Protein AF-A0AAE4D2P3-F1 (afdb_monomer_lite)

Radius of gyration: 17.34 Å; chains: 1; bounding box: 36×43×41 Å

Structure (mmCIF, N/CA/C/O backbone):
data_AF-A0AAE4D2P3-F1
#
_entry.id   AF-A0AAE4D2P3-F1
#
loop_
_atom_site.group_PDB
_atom_site.id
_atom_site.type_symbol
_atom_site.label_atom_id
_atom_site.label_alt_id
_atom_site.label_comp_id
_atom_site.label_asym_id
_atom_site.label_entity_id
_atom_site.label_seq_id
_atom_site.pdbx_PDB_ins_code
_atom_site.Cartn_x
_atom_site.Cartn_y
_atom_site.Cartn_z
_atom_site.occupancy
_atom_site.B_iso_or_equiv
_atom_site.auth_seq_id
_atom_site.auth_comp_id
_atom_site.auth_asym_id
_atom_site.auth_atom_id
_atom_site.pdbx_PDB_model_num
ATOM 1 N N . MET A 1 1 ? -2.593 11.061 17.939 1.00 46.41 1 MET A N 1
ATOM 2 C CA . MET A 1 1 ? -1.306 11.600 17.453 1.00 46.41 1 MET A CA 1
ATOM 3 C C . MET A 1 1 ? -0.918 10.827 16.202 1.00 46.41 1 MET A C 1
ATOM 5 O O . MET A 1 1 ? -1.112 9.613 16.217 1.00 46.41 1 MET A O 1
ATOM 9 N N . PRO A 1 2 ? -0.481 11.487 15.117 1.00 50.91 2 PRO A N 1
ATOM 10 C CA . PRO A 1 2 ? -0.001 10.785 13.929 1.00 50.91 2 PRO A CA 1
ATOM 11 C C . PRO A 1 2 ? 1.218 9.916 14.295 1.00 50.91 2 PRO A C 1
ATOM 13 O O . PRO A 1 2 ? 1.978 10.324 15.177 1.00 50.91 2 PRO A O 1
ATOM 16 N N . PRO A 1 3 ? 1.422 8.748 13.654 1.00 56.75 3 PRO A N 1
ATOM 17 C CA . PRO A 1 3 ? 2.464 7.793 14.055 1.00 56.75 3 PRO A CA 1
ATOM 18 C C . PRO A 1 3 ? 3.897 8.355 13.985 1.00 56.75 3 PRO A C 1
ATOM 20 O O . PRO A 1 3 ? 4.790 7.827 14.634 1.00 56.75 3 PRO A O 1
ATOM 23 N N . TRP A 1 4 ? 4.105 9.441 13.233 1.00 59.19 4 TRP A N 1
ATOM 24 C CA . TRP A 1 4 ? 5.421 9.993 12.874 1.00 59.19 4 TRP A CA 1
ATOM 25 C C . TRP A 1 4 ? 5.607 11.468 13.276 1.00 59.19 4 TRP A C 1
ATOM 27 O O . TRP A 1 4 ? 6.576 12.112 12.878 1.00 59.19 4 TRP A O 1
ATOM 37 N N . GLY A 1 5 ? 4.684 12.048 14.052 1.00 67.50 5 GLY A N 1
ATOM 38 C CA . GLY A 1 5 ? 4.800 13.446 14.491 1.00 67.50 5 GLY A CA 1
ATOM 39 C C . GLY A 1 5 ? 4.874 14.448 13.324 1.00 67.50 5 GLY A C 1
ATOM 40 O O . GLY A 1 5 ? 3.980 14.469 12.484 1.00 67.50 5 GLY A O 1
ATOM 41 N N . ARG A 1 6 ? 5.915 15.298 13.295 1.00 61.94 6 ARG A N 1
ATOM 42 C CA . ARG A 1 6 ? 6.158 16.333 12.258 1.00 61.94 6 ARG A CA 1
ATOM 43 C C . ARG A 1 6 ? 7.005 15.841 11.073 1.00 61.94 6 ARG A C 1
ATOM 45 O O . ARG A 1 6 ? 7.424 16.653 10.257 1.00 61.94 6 ARG A O 1
ATOM 52 N N . PHE A 1 7 ? 7.335 14.553 11.013 1.00 69.00 7 PHE A N 1
ATOM 53 C CA . PHE A 1 7 ? 8.278 14.044 10.023 1.00 69.00 7 PHE A CA 1
ATOM 54 C C . PHE A 1 7 ? 7.632 13.980 8.617 1.00 69.00 7 PHE A C 1
ATOM 56 O O . PHE A 1 7 ? 6.585 13.337 8.472 1.00 69.00 7 PHE A O 1
ATOM 63 N N . PRO A 1 8 ? 8.219 14.627 7.586 1.00 72.94 8 PRO A N 1
ATOM 64 C CA . PRO A 1 8 ? 7.630 14.770 6.249 1.00 72.94 8 PRO A CA 1
ATOM 65 C C . PRO A 1 8 ? 7.793 13.504 5.381 1.00 72.94 8 PRO A C 1
ATOM 67 O O . PRO A 1 8 ? 8.334 13.549 4.277 1.00 72.94 8 PRO A O 1
ATOM 70 N N . LEU A 1 9 ? 7.354 12.340 5.882 1.00 68.50 9 LEU A N 1
ATOM 71 C CA . LEU A 1 9 ? 7.455 11.052 5.170 1.00 68.50 9 LEU A CA 1
ATOM 72 C C . LEU A 1 9 ? 6.757 11.088 3.807 1.00 68.50 9 LEU A C 1
ATOM 74 O O . LEU A 1 9 ? 7.382 10.760 2.803 1.00 68.50 9 LEU A O 1
ATOM 78 N N . VAL A 1 10 ? 5.499 11.542 3.762 1.00 72.75 10 VAL A N 1
ATOM 79 C CA . VAL A 1 10 ? 4.742 11.693 2.509 1.00 72.75 10 VAL A CA 1
ATOM 80 C C . VAL A 1 10 ? 5.491 12.565 1.513 1.00 72.75 10 VAL A C 1
ATOM 82 O O . VAL A 1 10 ? 5.667 12.142 0.375 1.00 72.75 10 VAL A O 1
ATOM 85 N N . GLU A 1 11 ? 5.933 13.764 1.906 1.00 74.94 11 GLU A N 1
ATOM 86 C CA . GLU A 1 11 ? 6.580 14.689 0.968 1.00 74.94 11 GLU A CA 1
ATOM 87 C C . GLU A 1 11 ? 7.872 14.093 0.402 1.00 74.94 11 GLU A C 1
ATOM 89 O O . GLU A 1 11 ? 8.103 14.176 -0.805 1.00 74.94 11 GLU A O 1
ATOM 94 N N . LEU A 1 12 ? 8.669 13.413 1.233 1.00 78.81 12 LEU A N 1
ATOM 95 C CA . LEU A 1 12 ? 9.886 12.730 0.793 1.00 78.81 12 LEU A CA 1
ATOM 96 C C . LEU A 1 12 ? 9.586 11.539 -0.128 1.00 78.81 12 LEU A C 1
ATOM 98 O O . LEU A 1 12 ? 10.251 11.379 -1.154 1.00 78.81 12 LEU A O 1
ATOM 102 N N . CYS A 1 13 ? 8.583 10.720 0.195 1.00 75.19 13 CYS A N 1
ATOM 103 C CA . CYS A 1 13 ? 8.180 9.587 -0.639 1.00 75.19 13 CYS A CA 1
ATOM 104 C C . CYS A 1 13 ? 7.603 10.047 -1.986 1.00 75.19 13 CYS A C 1
ATOM 106 O O . CYS A 1 13 ? 7.945 9.466 -3.015 1.00 75.19 13 CYS A O 1
ATOM 108 N N . VAL A 1 14 ? 6.788 11.106 -2.003 1.00 72.94 14 VAL A N 1
ATOM 109 C CA . VAL A 1 14 ? 6.221 11.684 -3.233 1.00 72.94 14 VAL A CA 1
ATOM 110 C C . VAL A 1 14 ? 7.314 12.310 -4.092 1.00 72.94 14 VAL A C 1
ATOM 112 O O . VAL A 1 14 ? 7.376 12.023 -5.286 1.00 72.94 14 VAL A O 1
ATOM 115 N N . LEU A 1 15 ? 8.209 13.109 -3.502 1.00 78.75 15 LEU A N 1
ATOM 116 C CA . LEU A 1 15 ? 9.332 13.704 -4.228 1.00 78.75 15 LEU A CA 1
ATOM 117 C C . LEU A 1 15 ? 10.200 12.613 -4.867 1.00 78.75 15 LEU A C 1
ATOM 119 O O . LEU A 1 15 ? 10.494 12.668 -6.060 1.00 78.75 15 LEU A O 1
ATOM 123 N N . SER A 1 16 ? 10.541 11.583 -4.092 1.00 76.88 16 SER A N 1
ATOM 124 C CA . SER A 1 16 ? 11.334 10.449 -4.573 1.00 76.88 16 SER A CA 1
ATOM 125 C C . SER A 1 16 ? 10.615 9.680 -5.686 1.00 76.88 16 SER A C 1
ATOM 127 O O . SER A 1 16 ? 11.237 9.326 -6.685 1.00 76.88 16 SER A O 1
ATOM 129 N N . ALA A 1 17 ? 9.300 9.466 -5.566 1.00 73.12 17 ALA A N 1
ATOM 130 C CA . ALA A 1 17 ? 8.497 8.817 -6.600 1.00 73.12 17 ALA A CA 1
ATOM 131 C C . ALA A 1 17 ? 8.483 9.618 -7.910 1.00 73.12 17 ALA A C 1
ATOM 133 O O . ALA A 1 17 ? 8.655 9.037 -8.979 1.00 73.12 17 ALA A O 1
ATOM 134 N N . ILE A 1 18 ? 8.334 10.944 -7.841 1.00 74.25 18 ILE A N 1
ATOM 135 C CA . ILE A 1 18 ? 8.353 11.822 -9.020 1.00 7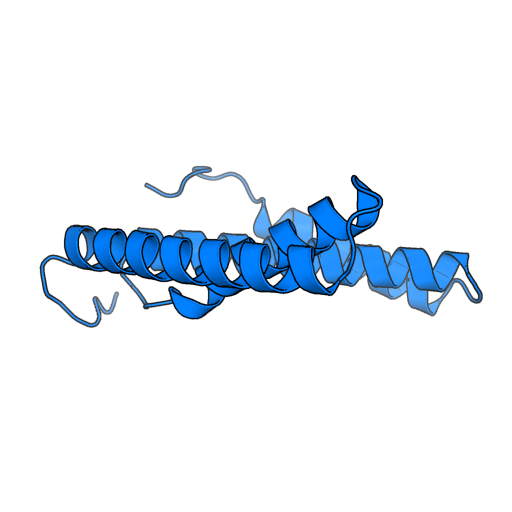4.25 18 ILE A CA 1
ATOM 136 C C . ILE A 1 18 ? 9.722 11.776 -9.706 1.00 74.25 18 ILE A C 1
ATOM 138 O O . ILE A 1 18 ? 9.788 11.633 -10.927 1.00 74.25 18 ILE A O 1
ATOM 142 N N . VAL A 1 19 ? 10.812 11.842 -8.934 1.00 83.69 19 VAL A N 1
ATOM 143 C CA . VAL A 1 19 ? 12.181 11.768 -9.470 1.00 83.69 19 VAL A CA 1
ATOM 144 C C . VAL A 1 19 ? 12.427 10.427 -10.162 1.00 83.69 19 VAL A C 1
ATOM 146 O O . VAL A 1 19 ? 12.921 10.405 -11.289 1.00 83.69 19 VAL A O 1
ATOM 149 N N . LEU A 1 20 ? 12.041 9.312 -9.534 1.00 75.62 20 LEU A N 1
ATOM 150 C CA . LEU A 1 20 ? 12.180 7.981 -10.132 1.00 75.62 20 LEU A CA 1
ATOM 151 C C . LEU A 1 20 ? 11.290 7.800 -11.366 1.00 75.62 20 LEU A C 1
ATOM 153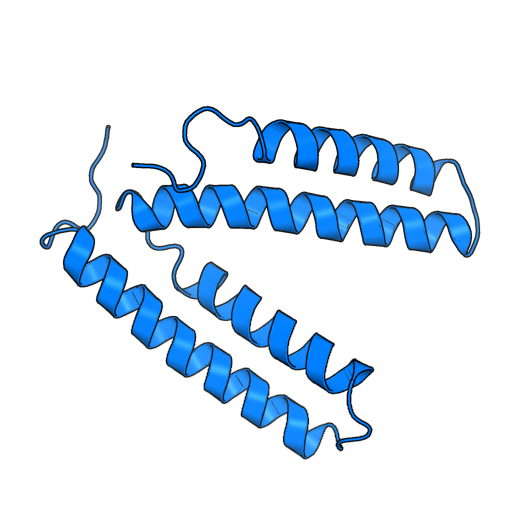 O O . LEU A 1 20 ? 11.727 7.180 -12.332 1.00 75.62 20 LEU A O 1
ATOM 157 N N . ALA A 1 21 ? 10.077 8.359 -11.370 1.00 74.44 21 ALA A N 1
ATOM 158 C CA . ALA A 1 21 ? 9.193 8.309 -12.529 1.00 74.44 21 ALA A CA 1
ATOM 159 C C . ALA A 1 21 ? 9.809 9.067 -13.708 1.00 74.44 21 ALA A C 1
ATOM 161 O O . ALA A 1 21 ? 9.946 8.507 -14.795 1.00 74.44 21 ALA A O 1
ATOM 162 N N . ALA A 1 22 ? 10.246 10.309 -13.480 1.00 81.94 22 ALA A N 1
ATOM 163 C CA . ALA A 1 22 ? 10.911 11.120 -14.493 1.00 81.94 22 ALA A CA 1
ATOM 164 C C . ALA A 1 22 ? 12.171 10.419 -15.029 1.00 81.94 22 ALA A C 1
ATOM 166 O O . ALA A 1 22 ? 12.333 10.289 -16.241 1.00 81.94 22 ALA A O 1
ATOM 167 N N . ALA A 1 23 ? 13.016 9.886 -14.141 1.00 79.75 23 ALA A N 1
ATOM 168 C CA . ALA A 1 23 ? 14.200 9.125 -14.530 1.00 79.75 23 ALA A CA 1
ATOM 169 C C . ALA A 1 23 ? 13.842 7.854 -15.321 1.00 79.75 23 ALA A C 1
ATOM 171 O O . ALA A 1 23 ? 14.502 7.548 -16.309 1.00 79.75 23 ALA A O 1
ATOM 172 N N . GLY A 1 24 ? 12.782 7.141 -14.939 1.00 77.38 24 GLY A N 1
ATOM 173 C CA . GLY A 1 24 ? 12.314 5.936 -15.625 1.00 77.38 24 GLY A CA 1
ATOM 174 C C . GLY A 1 24 ? 11.739 6.188 -17.021 1.00 77.38 24 GLY A C 1
ATOM 175 O O . GLY A 1 24 ? 11.845 5.319 -17.881 1.00 77.38 24 GLY A O 1
ATOM 176 N N . PHE A 1 25 ? 11.181 7.375 -17.281 1.00 78.00 25 PHE A N 1
ATOM 177 C CA . PHE A 1 25 ? 10.771 7.779 -18.632 1.00 78.00 25 PHE A CA 1
ATOM 178 C C . PHE A 1 25 ? 11.954 8.201 -19.514 1.00 78.00 25 PHE A C 1
ATOM 180 O O . PHE A 1 25 ? 11.903 8.026 -20.732 1.00 78.00 25 PHE A O 1
ATOM 187 N N . VAL A 1 26 ? 13.019 8.741 -18.915 1.00 86.38 26 VAL A N 1
ATOM 188 C CA . VAL A 1 26 ? 14.241 9.144 -19.631 1.00 86.38 26 VAL A CA 1
ATOM 189 C C . VAL A 1 26 ? 15.129 7.934 -19.938 1.00 86.38 26 VAL A C 1
ATOM 191 O O . VAL A 1 26 ? 15.637 7.792 -21.052 1.00 86.38 26 VAL A O 1
ATOM 194 N N . VAL A 1 27 ? 15.306 7.036 -18.969 1.00 83.25 27 VAL A N 1
ATOM 195 C CA . VAL A 1 27 ? 16.109 5.817 -19.108 1.00 83.25 27 VAL A CA 1
ATOM 196 C C . VAL A 1 27 ? 15.265 4.750 -19.801 1.00 83.25 27 VAL A C 1
ATOM 198 O O . VAL A 1 27 ? 14.286 4.270 -19.249 1.00 83.25 27 VAL A O 1
ATOM 201 N N . ARG A 1 28 ? 15.629 4.344 -21.021 1.00 78.94 28 ARG A N 1
ATOM 202 C CA . ARG A 1 28 ? 14.904 3.295 -21.765 1.00 78.94 28 ARG A CA 1
ATOM 203 C C . ARG A 1 28 ? 15.426 1.895 -21.417 1.00 78.94 28 ARG A C 1
ATOM 205 O O . ARG A 1 28 ? 16.555 1.729 -20.964 1.00 78.94 28 ARG A O 1
ATOM 212 N N . GLY A 1 29 ? 14.610 0.871 -21.667 1.00 78.38 29 GLY A N 1
ATOM 213 C CA . GLY A 1 29 ? 14.969 -0.535 -21.443 1.00 78.38 29 GLY A CA 1
ATOM 214 C C . GLY A 1 29 ? 14.699 -1.020 -20.014 1.00 78.38 29 GLY A C 1
ATOM 215 O O . GLY A 1 29 ? 13.913 -0.423 -19.279 1.00 78.38 29 GLY A O 1
ATOM 216 N N . HIS A 1 30 ? 15.341 -2.124 -19.616 1.00 79.62 30 HIS A N 1
ATOM 217 C CA . HIS A 1 30 ? 15.086 -2.784 -18.327 1.00 79.62 30 HIS A CA 1
ATOM 218 C C . HIS A 1 30 ? 15.314 -1.868 -17.114 1.00 79.62 30 HIS A C 1
ATOM 220 O O . HIS A 1 30 ? 14.525 -1.901 -16.173 1.00 79.62 30 HIS A O 1
ATOM 226 N N . ALA A 1 31 ? 16.338 -1.009 -17.155 1.00 78.31 31 ALA A N 1
ATOM 227 C CA . ALA A 1 31 ? 16.630 -0.059 -16.081 1.00 78.31 31 ALA A CA 1
ATOM 228 C C . ALA A 1 31 ? 15.508 0.980 -15.888 1.00 78.31 31 ALA A C 1
ATOM 230 O O . ALA A 1 31 ? 15.130 1.270 -14.756 1.00 78.31 31 ALA A O 1
ATOM 231 N N . GLY A 1 32 ? 14.912 1.473 -16.980 1.00 74.50 32 GLY A N 1
ATOM 232 C CA . GLY A 1 32 ? 13.748 2.363 -16.932 1.00 74.50 32 GLY A CA 1
ATOM 233 C C . GLY A 1 32 ? 12.534 1.713 -16.286 1.00 74.50 32 GLY A C 1
ATOM 234 O O . GLY A 1 32 ? 11.892 2.300 -15.418 1.00 74.50 32 GLY A O 1
ATOM 235 N N . GLY A 1 33 ? 12.271 0.453 -16.646 1.00 75.88 33 GLY A N 1
ATOM 236 C CA . GLY A 1 33 ? 11.204 -0.340 -16.037 1.00 75.88 33 GLY A CA 1
ATOM 237 C C . GLY A 1 33 ? 11.361 -0.472 -14.519 1.00 75.88 33 GLY A C 1
ATOM 238 O O . GLY A 1 33 ? 10.393 -0.282 -13.788 1.00 75.88 33 GLY A O 1
ATOM 239 N N . VAL A 1 34 ? 12.581 -0.722 -14.029 1.00 80.94 34 VAL A N 1
ATOM 240 C CA . VAL A 1 34 ? 12.863 -0.810 -12.583 1.00 80.94 34 VAL A CA 1
ATOM 241 C C . VAL A 1 34 ? 12.617 0.527 -11.876 1.00 80.94 34 VAL A C 1
ATOM 243 O O . VAL A 1 34 ? 12.013 0.546 -10.803 1.00 80.94 34 VAL A O 1
ATOM 246 N N . LEU A 1 35 ? 13.023 1.647 -12.482 1.00 75.81 35 LEU A N 1
ATOM 247 C CA . LEU A 1 35 ? 12.792 2.987 -11.930 1.00 75.81 35 LEU A CA 1
ATOM 248 C C . LEU A 1 35 ? 11.297 3.328 -11.857 1.00 75.81 35 LEU A C 1
ATOM 250 O O . LEU A 1 35 ? 10.834 3.837 -10.837 1.00 75.81 35 LEU A O 1
ATOM 254 N N . LEU A 1 36 ? 10.524 2.976 -12.888 1.00 73.62 36 LEU A N 1
ATOM 255 C CA . LEU A 1 36 ? 9.069 3.159 -12.899 1.00 73.62 36 LEU A CA 1
ATOM 256 C C . LEU A 1 36 ? 8.374 2.296 -11.838 1.00 73.62 36 LEU A C 1
ATOM 258 O O . LEU A 1 36 ? 7.492 2.785 -11.134 1.00 73.62 36 LEU A O 1
ATOM 262 N N . VAL A 1 37 ? 8.793 1.039 -11.668 1.00 78.19 37 VAL A N 1
ATOM 263 C CA . VAL A 1 37 ? 8.285 0.178 -10.587 1.00 78.19 37 VAL A CA 1
ATOM 264 C C . VAL A 1 37 ? 8.610 0.790 -9.222 1.00 78.19 37 VAL A C 1
ATOM 266 O O . VAL A 1 37 ? 7.726 0.886 -8.372 1.00 78.19 37 VAL A O 1
ATOM 269 N N . GLY A 1 38 ? 9.838 1.277 -9.023 1.00 74.00 38 GLY A N 1
ATOM 270 C CA . GLY A 1 38 ? 10.237 1.981 -7.802 1.00 74.00 38 GLY A CA 1
ATOM 271 C C . GLY A 1 38 ? 9.389 3.226 -7.526 1.00 74.00 38 GLY A C 1
ATOM 272 O O . GLY A 1 38 ? 8.951 3.433 -6.394 1.00 74.00 38 GLY A O 1
ATOM 273 N N . ALA A 1 39 ? 9.082 4.012 -8.560 1.00 71.88 39 ALA A N 1
ATOM 274 C CA . ALA A 1 39 ? 8.215 5.182 -8.454 1.00 71.88 39 ALA A CA 1
ATOM 275 C C . ALA A 1 39 ? 6.793 4.819 -8.003 1.00 71.88 39 ALA A C 1
ATOM 277 O O . ALA A 1 39 ? 6.251 5.441 -7.088 1.00 71.88 39 ALA A O 1
ATOM 278 N N . VAL A 1 40 ? 6.205 3.777 -8.598 1.00 73.50 40 VAL A N 1
ATOM 279 C CA . VAL A 1 40 ? 4.870 3.285 -8.224 1.00 73.50 40 VAL A CA 1
ATOM 280 C C . VAL A 1 40 ? 4.857 2.778 -6.782 1.00 73.50 40 VAL A C 1
ATOM 282 O O . VAL A 1 40 ? 3.919 3.073 -6.038 1.00 73.50 40 VAL A O 1
ATOM 285 N N . LEU A 1 41 ? 5.898 2.056 -6.359 1.00 76.56 41 LEU A N 1
ATOM 286 C CA . LEU A 1 41 ? 6.015 1.559 -4.988 1.00 76.56 41 LEU A CA 1
ATOM 287 C C . LEU A 1 41 ? 6.120 2.709 -3.979 1.00 76.56 41 LEU A C 1
ATOM 289 O O . LEU A 1 41 ? 5.355 2.737 -3.016 1.00 76.56 41 LEU A O 1
ATOM 293 N N . LEU A 1 42 ? 6.996 3.689 -4.216 1.00 70.69 42 LEU A N 1
ATOM 294 C CA . LEU A 1 42 ? 7.143 4.848 -3.328 1.00 70.69 42 LEU A CA 1
ATOM 295 C C . LEU A 1 42 ? 5.878 5.713 -3.279 1.00 70.69 42 LEU A C 1
ATOM 297 O O . LEU A 1 42 ? 5.471 6.139 -2.197 1.00 70.69 42 LEU A O 1
ATOM 301 N N . GLY A 1 43 ? 5.213 5.920 -4.419 1.00 70.75 43 GLY A N 1
ATOM 302 C CA . GLY A 1 43 ? 3.930 6.624 -4.471 1.00 70.75 43 GLY A CA 1
ATOM 303 C C . GLY A 1 43 ? 2.828 5.886 -3.703 1.00 70.75 43 GLY A C 1
ATOM 304 O O . GLY A 1 43 ? 2.057 6.502 -2.966 1.00 70.75 43 GLY A O 1
ATOM 305 N N . SER A 1 44 ? 2.798 4.554 -3.800 1.00 72.69 44 SER A N 1
ATOM 306 C CA . SER A 1 44 ? 1.856 3.716 -3.048 1.00 72.69 44 SER A CA 1
ATOM 307 C C . SER A 1 44 ? 2.109 3.781 -1.539 1.00 72.69 44 SER A C 1
ATOM 309 O O . SER A 1 44 ? 1.154 3.842 -0.767 1.00 72.69 44 SER A O 1
ATOM 311 N N . VAL A 1 45 ? 3.377 3.829 -1.109 1.00 76.69 45 VAL A N 1
ATOM 312 C CA . VAL A 1 45 ? 3.755 4.017 0.305 1.00 76.69 45 VAL A CA 1
ATOM 313 C C . VAL A 1 45 ? 3.302 5.384 0.814 1.00 76.69 45 VAL A C 1
ATOM 315 O O . VAL A 1 45 ? 2.701 5.455 1.885 1.00 76.69 45 VAL A O 1
ATOM 318 N N . ALA A 1 46 ? 3.506 6.451 0.038 1.00 71.31 46 ALA A N 1
ATOM 319 C CA . ALA A 1 46 ? 3.035 7.787 0.401 1.00 71.31 46 ALA A CA 1
ATOM 320 C C . ALA A 1 46 ? 1.506 7.833 0.583 1.00 71.31 46 ALA A C 1
ATOM 322 O O . ALA A 1 46 ? 1.010 8.344 1.589 1.00 71.31 46 ALA A O 1
ATOM 323 N N . GLY A 1 47 ? 0.750 7.249 -0.356 1.00 69.81 47 GLY A N 1
ATOM 324 C CA . GLY A 1 47 ? -0.712 7.175 -0.274 1.00 69.81 47 GLY A CA 1
ATOM 325 C C . GLY A 1 47 ? -1.206 6.320 0.898 1.00 69.81 47 GLY A C 1
ATOM 326 O O . GLY A 1 47 ? -2.144 6.706 1.599 1.00 69.81 47 GLY A O 1
ATOM 327 N N . LEU A 1 48 ? -0.546 5.188 1.156 1.00 74.25 48 LEU A N 1
ATOM 328 C CA . LEU A 1 48 ? -0.840 4.319 2.296 1.00 74.25 48 LEU A CA 1
ATOM 329 C C . LEU A 1 48 ? -0.648 5.048 3.625 1.00 74.25 48 LEU A C 1
ATOM 331 O O . LEU A 1 48 ? -1.463 4.914 4.536 1.00 74.25 48 LEU A O 1
ATOM 335 N N . GLU A 1 49 ? 0.423 5.822 3.735 1.00 75.31 49 GLU A N 1
ATOM 336 C CA . GLU A 1 49 ? 0.757 6.557 4.942 1.00 75.31 49 GLU A CA 1
ATOM 337 C C . GLU A 1 49 ? -0.295 7.634 5.257 1.00 75.31 49 GLU A C 1
ATOM 339 O O . GLU A 1 49 ? -0.756 7.729 6.398 1.00 75.31 49 GLU A O 1
ATOM 344 N N . VAL A 1 50 ? -0.757 8.374 4.240 1.00 70.38 50 VAL A N 1
ATOM 345 C CA . VAL A 1 50 ? -1.876 9.329 4.362 1.00 70.38 50 VAL A CA 1
ATOM 346 C C . VAL A 1 50 ? -3.164 8.614 4.766 1.00 70.38 50 VAL A C 1
ATOM 348 O O . VAL A 1 50 ? -3.791 8.996 5.756 1.00 70.38 50 VAL A O 1
ATOM 351 N N . ALA A 1 51 ? -3.530 7.539 4.062 1.00 70.62 51 ALA A N 1
ATOM 352 C CA . ALA A 1 51 ? -4.732 6.765 4.368 1.00 70.62 51 ALA A CA 1
ATOM 353 C C . ALA A 1 51 ? -4.705 6.221 5.805 1.00 70.62 51 ALA A C 1
ATOM 355 O O . ALA A 1 51 ? -5.724 6.246 6.501 1.00 70.62 51 ALA A O 1
ATOM 356 N N . LEU A 1 52 ? -3.535 5.785 6.281 1.00 69.38 52 LEU A N 1
ATOM 357 C CA . LEU A 1 52 ? -3.326 5.323 7.648 1.00 69.38 52 LEU A CA 1
ATOM 358 C C . LEU A 1 52 ? -3.489 6.464 8.662 1.00 69.38 52 LEU A C 1
ATOM 360 O O . LEU A 1 52 ? -4.181 6.283 9.665 1.00 69.38 52 LEU A O 1
ATOM 364 N N . ARG A 1 53 ? -2.916 7.650 8.405 1.00 70.31 53 ARG A N 1
ATOM 365 C CA . ARG A 1 53 ? -3.095 8.833 9.269 1.00 70.31 53 ARG A CA 1
ATOM 366 C C . ARG A 1 53 ? -4.567 9.229 9.377 1.00 70.31 53 ARG A C 1
ATOM 368 O O . ARG A 1 53 ? -5.056 9.453 10.484 1.00 70.31 53 ARG A O 1
ATOM 375 N N . GLU A 1 54 ? -5.275 9.290 8.254 1.00 69.50 54 GLU A N 1
ATOM 376 C CA . GLU A 1 54 ? -6.688 9.681 8.213 1.00 69.50 54 GLU A CA 1
ATOM 377 C C . GLU A 1 54 ? -7.597 8.641 8.873 1.00 69.50 54 GLU A C 1
ATOM 379 O O . GLU A 1 54 ? -8.530 8.993 9.603 1.00 69.50 54 GLU A O 1
ATOM 384 N N . HIS A 1 55 ? -7.297 7.356 8.673 1.00 70.31 55 HIS A N 1
ATOM 385 C CA . HIS A 1 55 ? -8.031 6.258 9.290 1.00 70.31 55 HIS A CA 1
ATOM 386 C C . HIS A 1 55 ? -7.829 6.219 10.808 1.00 70.31 55 HIS A C 1
ATOM 388 O O . HIS A 1 55 ? -8.796 6.123 11.565 1.00 70.31 55 HIS A O 1
ATOM 394 N N . LEU A 1 56 ? -6.582 6.358 11.270 1.00 66.94 56 LEU A N 1
ATOM 395 C CA . LEU A 1 56 ? -6.251 6.422 12.697 1.00 66.94 56 LEU A CA 1
ATOM 396 C C . LEU A 1 56 ? -6.754 7.711 13.364 1.00 66.94 56 LEU A C 1
ATOM 398 O O . LEU A 1 56 ? -6.975 7.716 14.580 1.00 66.94 56 LEU A O 1
ATOM 402 N N . GLY A 1 57 ? -6.934 8.779 12.581 1.00 62.59 57 GLY A N 1
ATOM 403 C CA . GLY A 1 57 ? -7.555 10.039 12.986 1.00 62.59 57 GLY A CA 1
ATOM 404 C C . GLY A 1 57 ? -9.087 10.007 13.029 1.00 62.59 57 GLY A C 1
ATOM 405 O O . GLY A 1 57 ? -9.682 10.932 13.571 1.00 62.59 57 GLY A O 1
ATOM 406 N N . GLY A 1 58 ? -9.730 8.951 12.514 1.00 61.81 58 GLY A N 1
ATOM 407 C CA . GLY A 1 58 ? -11.189 8.796 12.539 1.00 61.81 58 GLY A CA 1
ATOM 408 C C . GLY A 1 58 ? -11.948 9.673 11.533 1.00 61.81 58 GLY A C 1
ATOM 409 O O . GLY A 1 58 ? -13.155 9.840 11.683 1.00 61.81 58 GLY A O 1
ATOM 410 N N . TYR A 1 59 ? -11.270 10.226 10.521 1.00 56.56 59 TYR A N 1
ATOM 411 C CA . TYR A 1 59 ? -11.875 11.147 9.548 1.00 56.56 59 TYR A CA 1
ATOM 412 C C . TYR A 1 59 ? -12.601 10.421 8.396 1.00 56.56 59 TYR A C 1
ATOM 414 O O . TYR A 1 59 ? -13.636 10.901 7.938 1.00 56.56 59 TYR A O 1
ATOM 422 N N . ARG A 1 60 ? -12.103 9.254 7.936 1.00 59.62 60 ARG A N 1
ATOM 423 C CA . ARG A 1 60 ? -12.708 8.464 6.837 1.00 59.62 60 ARG A CA 1
ATOM 424 C C . ARG A 1 60 ? -12.342 6.970 6.911 1.00 59.62 60 ARG A C 1
ATOM 426 O O . ARG A 1 60 ? -11.230 6.604 7.300 1.00 59.62 60 ARG A O 1
ATOM 433 N N . SER A 1 61 ? -13.260 6.075 6.533 1.00 56.97 61 SER A N 1
ATOM 434 C CA . SER A 1 61 ? -13.042 4.620 6.582 1.00 56.97 61 SER A CA 1
ATOM 435 C C . SER A 1 61 ? -12.237 4.103 5.376 1.00 56.97 61 SER A C 1
ATOM 437 O O . SER A 1 61 ? -12.808 3.617 4.404 1.00 56.97 61 SER A O 1
ATOM 439 N N . HIS A 1 62 ? -10.905 4.154 5.448 1.00 66.81 62 HIS A N 1
ATOM 440 C CA . HIS A 1 62 ? -9.989 3.513 4.483 1.00 66.81 62 HIS A CA 1
ATOM 441 C C . HIS A 1 62 ? -9.721 2.020 4.768 1.00 66.81 62 HIS A C 1
ATOM 443 O O . HIS A 1 62 ? -8.682 1.472 4.412 1.00 66.81 62 HIS A O 1
ATOM 449 N N . THR A 1 63 ? -10.660 1.337 5.418 1.00 66.44 63 THR A N 1
ATOM 450 C CA . THR A 1 63 ? -10.520 -0.038 5.920 1.00 66.44 63 THR A CA 1
ATOM 451 C C . THR A 1 63 ? -10.247 -1.064 4.821 1.00 66.44 63 THR A C 1
ATOM 453 O O . THR A 1 63 ? -9.427 -1.960 4.999 1.00 66.44 63 THR A O 1
ATOM 456 N N . THR A 1 64 ? -10.923 -0.930 3.678 1.00 63.94 64 THR A N 1
ATOM 457 C CA . THR A 1 64 ? -10.714 -1.774 2.490 1.00 63.94 64 THR A CA 1
ATOM 458 C C . THR A 1 64 ? -9.337 -1.553 1.875 1.00 63.94 64 THR A C 1
ATOM 460 O O . THR A 1 64 ? -8.688 -2.513 1.475 1.00 63.94 64 THR A O 1
ATOM 463 N N . LEU A 1 65 ? -8.876 -0.301 1.843 1.00 70.12 65 LEU A N 1
ATOM 464 C CA . LEU A 1 65 ? -7.583 0.095 1.286 1.00 70.12 65 LEU A CA 1
ATOM 465 C C . LEU A 1 65 ? -6.428 -0.470 2.130 1.00 70.12 65 LEU A C 1
ATOM 467 O O . LEU A 1 65 ? -5.529 -1.112 1.594 1.00 70.12 65 LEU A O 1
ATOM 471 N N . LEU A 1 66 ? -6.504 -0.330 3.459 1.00 70.88 66 LEU A N 1
ATOM 472 C CA . LEU A 1 66 ? -5.509 -0.872 4.395 1.00 70.88 66 LEU A CA 1
ATOM 473 C C . LEU A 1 66 ? -5.472 -2.406 4.395 1.00 70.88 66 LEU A C 1
ATOM 475 O O . LEU A 1 66 ? -4.395 -3.002 4.390 1.00 70.88 66 LEU A O 1
ATOM 479 N N . ALA A 1 67 ? -6.640 -3.052 4.365 1.00 69.19 67 ALA A N 1
ATOM 480 C CA . ALA A 1 67 ? -6.727 -4.505 4.253 1.00 69.19 67 ALA A CA 1
ATOM 481 C C . ALA A 1 67 ? -6.172 -5.010 2.912 1.00 69.19 67 ALA A C 1
ATOM 483 O O . ALA A 1 67 ? -5.440 -5.999 2.885 1.00 69.19 67 ALA A O 1
ATOM 484 N N . GLY A 1 68 ? -6.475 -4.301 1.818 1.00 68.00 68 GLY A N 1
ATOM 485 C CA . GLY A 1 68 ? -5.987 -4.586 0.468 1.00 68.00 68 GLY A CA 1
ATOM 486 C C . GLY A 1 68 ? -4.470 -4.577 0.389 1.00 68.00 68 GLY A C 1
ATOM 487 O O . GLY A 1 68 ? -3.874 -5.531 -0.106 1.00 68.00 68 GLY A O 1
ATOM 488 N N . VAL A 1 69 ? -3.839 -3.548 0.954 1.00 75.88 69 VAL A N 1
ATOM 489 C CA . VAL A 1 69 ? -2.377 -3.464 1.011 1.00 75.88 69 VAL A CA 1
ATOM 490 C C . VAL A 1 69 ? -1.776 -4.622 1.804 1.00 75.88 69 VAL A C 1
ATOM 492 O O . VAL A 1 69 ? -0.812 -5.224 1.338 1.00 75.88 69 VAL A O 1
ATOM 495 N N . GLY A 1 70 ? -2.364 -4.986 2.947 1.00 72.62 70 GLY A N 1
ATOM 496 C CA . GLY A 1 70 ? -1.924 -6.153 3.717 1.00 72.62 70 GLY A CA 1
ATOM 497 C C . GLY A 1 70 ? -1.992 -7.450 2.906 1.00 72.62 70 GLY A C 1
ATOM 498 O O . GLY A 1 70 ? -0.996 -8.162 2.803 1.00 72.62 70 GLY A O 1
ATOM 499 N N . GLY A 1 71 ? -3.134 -7.724 2.270 1.00 69.62 71 GLY A N 1
ATOM 500 C CA . GLY A 1 71 ? -3.326 -8.927 1.453 1.00 69.62 71 GLY A CA 1
ATOM 501 C C . GLY A 1 71 ? -2.373 -9.005 0.254 1.00 69.62 71 GLY A C 1
ATOM 502 O O . GLY A 1 71 ? -1.752 -10.044 0.027 1.00 69.62 71 GLY A O 1
ATOM 503 N N . ILE A 1 72 ? -2.201 -7.900 -0.479 1.00 74.56 72 ILE A N 1
ATOM 504 C CA . ILE A 1 72 ? -1.288 -7.829 -1.633 1.00 74.56 72 ILE A CA 1
ATOM 505 C C . ILE A 1 72 ? 0.169 -7.990 -1.184 1.00 74.56 72 ILE A C 1
ATOM 507 O O . ILE A 1 72 ? 0.918 -8.737 -1.812 1.00 74.56 72 ILE A O 1
ATOM 511 N N . ALA A 1 73 ? 0.570 -7.346 -0.084 1.00 77.56 73 ALA A N 1
ATOM 512 C CA . ALA A 1 73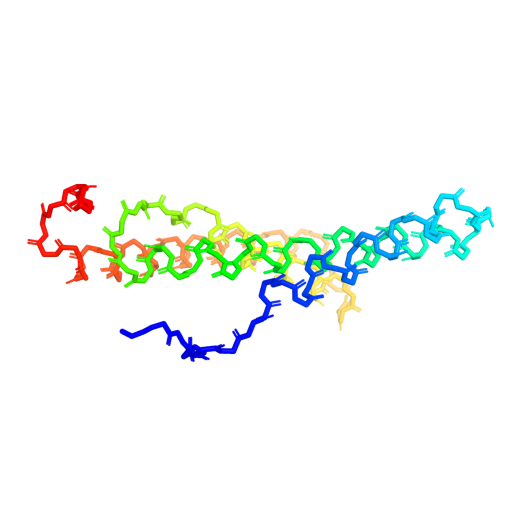 ? 1.919 -7.483 0.458 1.00 77.56 73 ALA A CA 1
ATOM 513 C C . ALA A 1 73 ? 2.213 -8.933 0.865 1.00 77.56 73 ALA A C 1
ATOM 515 O O . ALA A 1 73 ? 3.264 -9.465 0.513 1.00 77.56 73 ALA A O 1
ATOM 516 N N . THR A 1 74 ? 1.275 -9.609 1.535 1.00 75.25 74 THR A N 1
ATOM 517 C CA . THR A 1 74 ? 1.418 -11.032 1.875 1.00 75.25 74 THR A CA 1
ATOM 518 C C . THR A 1 74 ? 1.530 -11.906 0.629 1.00 75.25 74 THR A C 1
ATOM 520 O O . THR A 1 74 ? 2.414 -12.760 0.566 1.00 75.25 74 THR A O 1
ATOM 523 N N . MET A 1 75 ? 0.679 -11.680 -0.376 1.00 74.31 75 MET A N 1
ATOM 524 C CA . MET A 1 75 ? 0.730 -12.422 -1.638 1.00 74.31 75 MET A CA 1
ATOM 525 C C . MET A 1 75 ? 2.089 -12.261 -2.331 1.00 74.31 75 MET A C 1
ATOM 527 O O . MET A 1 75 ? 2.676 -13.250 -2.774 1.00 74.31 75 MET A O 1
ATOM 531 N N . LEU A 1 76 ? 2.601 -11.031 -2.395 1.00 78.81 76 LEU A N 1
ATOM 532 C CA . LEU A 1 76 ? 3.885 -10.712 -3.012 1.00 78.81 76 LEU A CA 1
ATOM 533 C C . LEU A 1 76 ? 5.048 -11.367 -2.255 1.00 78.81 76 LEU A C 1
ATOM 535 O O . LEU A 1 76 ? 5.875 -12.040 -2.867 1.00 78.81 76 LEU A O 1
ATOM 539 N N . LEU A 1 77 ? 5.081 -11.226 -0.927 1.00 79.56 77 LEU A N 1
ATOM 540 C CA . LEU A 1 77 ? 6.137 -11.789 -0.083 1.00 79.56 77 LEU A CA 1
ATOM 541 C C . LEU A 1 77 ? 6.182 -13.317 -0.157 1.00 79.56 77 LEU A C 1
ATOM 543 O O . LEU A 1 77 ? 7.263 -13.884 -0.295 1.00 79.56 77 LEU A O 1
ATOM 547 N N . LEU A 1 78 ? 5.028 -13.989 -0.126 1.00 80.12 78 LEU A N 1
ATOM 548 C CA . LEU A 1 78 ? 4.969 -15.447 -0.255 1.00 80.12 78 LEU A CA 1
ATOM 549 C C . LEU A 1 78 ? 5.367 -15.919 -1.655 1.00 80.12 78 LEU A C 1
ATOM 551 O O . LEU A 1 78 ? 6.030 -16.944 -1.777 1.00 80.12 78 LEU A O 1
ATOM 555 N N . SER A 1 79 ? 5.013 -15.164 -2.697 1.00 76.19 79 SER A N 1
ATOM 556 C CA . SER A 1 79 ? 5.357 -15.515 -4.082 1.00 76.19 79 SER A CA 1
ATOM 557 C C . SER A 1 79 ? 6.855 -15.408 -4.376 1.00 76.19 79 SER A C 1
ATOM 559 O O . SER A 1 79 ? 7.351 -16.126 -5.237 1.00 76.19 79 SER A O 1
ATOM 561 N N . ILE A 1 80 ? 7.569 -14.508 -3.691 1.00 82.81 80 ILE A N 1
ATOM 562 C CA . ILE A 1 80 ? 9.016 -14.311 -3.880 1.00 82.81 80 ILE A CA 1
ATOM 563 C C . ILE A 1 80 ? 9.821 -15.158 -2.885 1.00 82.81 80 ILE A C 1
ATOM 565 O O . ILE A 1 80 ? 10.858 -15.709 -3.240 1.00 82.81 80 ILE A O 1
ATOM 569 N N . GLY A 1 81 ? 9.361 -15.256 -1.635 1.00 80.19 81 GLY A N 1
ATOM 570 C CA . GLY A 1 81 ? 10.084 -15.919 -0.548 1.00 80.19 81 GLY A CA 1
ATOM 571 C C . GLY A 1 81 ? 9.862 -17.428 -0.453 1.00 80.19 81 GLY A C 1
ATOM 572 O O . GLY A 1 81 ? 10.584 -18.096 0.283 1.00 80.19 81 GLY A O 1
ATOM 573 N N . THR A 1 82 ? 8.874 -17.983 -1.161 1.00 77.31 82 THR A N 1
ATOM 574 C CA . THR A 1 82 ? 8.560 -19.417 -1.105 1.00 77.31 82 THR A CA 1
ATOM 575 C C . THR A 1 82 ? 8.281 -19.980 -2.496 1.00 77.31 82 THR A C 1
ATOM 577 O O . THR A 1 82 ? 7.704 -19.307 -3.344 1.00 77.31 82 THR A O 1
ATOM 580 N N . SER A 1 83 ? 8.615 -21.253 -2.726 1.00 77.75 83 SER A N 1
ATOM 581 C CA . SER A 1 83 ? 8.214 -21.990 -3.939 1.00 77.75 83 SER A CA 1
ATOM 582 C C . SER A 1 83 ? 6.787 -22.556 -3.846 1.00 77.75 83 SER A C 1
ATOM 584 O O . SER A 1 83 ? 6.456 -23.525 -4.532 1.00 77.75 83 SER A O 1
ATOM 586 N N . ALA A 1 84 ? 5.946 -22.009 -2.961 1.00 76.31 84 ALA A N 1
ATOM 587 C CA . ALA A 1 84 ? 4.590 -22.495 -2.757 1.00 76.31 84 ALA A CA 1
ATOM 588 C C . ALA A 1 84 ? 3.748 -22.335 -4.032 1.00 76.31 84 ALA A C 1
ATOM 590 O O . ALA A 1 84 ? 3.892 -21.378 -4.797 1.00 76.31 84 ALA A O 1
ATOM 591 N N . ARG A 1 85 ? 2.833 -23.281 -4.266 1.00 81.69 85 ARG A N 1
ATOM 592 C CA . ARG A 1 85 ? 1.900 -23.191 -5.393 1.00 81.69 85 ARG A CA 1
ATOM 593 C C . ARG A 1 85 ? 0.947 -22.013 -5.199 1.00 81.69 85 ARG A C 1
ATOM 595 O O . ARG A 1 85 ? 0.532 -21.705 -4.081 1.00 81.69 85 ARG A O 1
ATOM 602 N N . ARG A 1 86 ? 0.544 -21.398 -6.317 1.00 76.81 86 ARG A N 1
ATOM 603 C CA . ARG A 1 86 ? -0.416 -20.277 -6.340 1.00 76.81 86 ARG A CA 1
ATOM 604 C C . ARG A 1 86 ? -1.715 -20.618 -5.606 1.00 76.81 86 ARG A C 1
ATOM 606 O O . ARG A 1 86 ? -2.244 -19.767 -4.899 1.00 76.81 86 ARG A O 1
ATOM 613 N N . ASP A 1 87 ? -2.138 -21.877 -5.687 1.00 79.38 87 ASP A N 1
ATOM 614 C CA . ASP A 1 87 ? -3.329 -22.414 -5.019 1.00 79.38 87 ASP A CA 1
ATOM 615 C C . ASP A 1 87 ? -3.260 -22.309 -3.488 1.00 79.38 87 ASP A C 1
ATOM 617 O O . ASP A 1 87 ? -4.292 -22.258 -2.831 1.00 79.38 87 ASP A O 1
ATOM 621 N N . THR A 1 88 ? -2.059 -22.243 -2.905 1.00 78.62 88 THR A N 1
ATOM 622 C CA . THR A 1 88 ? -1.842 -22.050 -1.462 1.00 78.62 88 THR A CA 1
ATOM 623 C C . THR A 1 88 ? -1.644 -20.574 -1.111 1.00 78.62 88 THR A C 1
ATOM 625 O O . THR A 1 88 ? -2.119 -20.1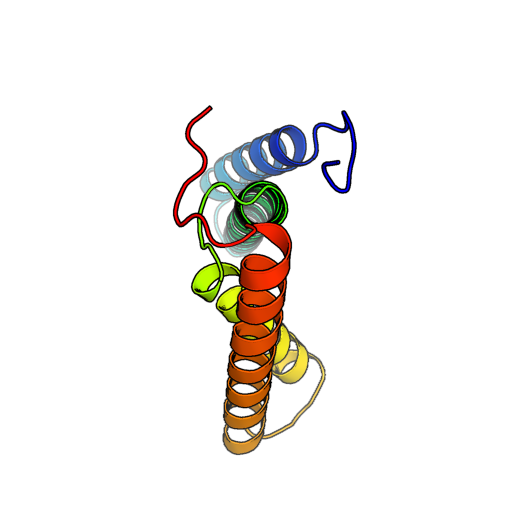07 -0.079 1.00 78.62 88 THR A O 1
ATOM 628 N N . ILE A 1 89 ? -0.977 -19.809 -1.978 1.00 76.62 89 ILE A N 1
ATOM 629 C CA . ILE A 1 89 ? -0.657 -18.395 -1.729 1.00 76.62 89 ILE A CA 1
ATOM 630 C C . ILE A 1 89 ? -1.921 -17.525 -1.738 1.00 76.62 89 ILE A C 1
ATOM 632 O O . ILE A 1 89 ? -2.100 -16.676 -0.862 1.00 76.62 89 ILE A O 1
ATOM 636 N N . VAL A 1 90 ? -2.812 -17.742 -2.710 1.00 73.81 90 VAL A N 1
ATOM 637 C CA . VAL A 1 90 ? -4.051 -16.964 -2.867 1.00 73.81 90 VAL A CA 1
ATOM 638 C C . VAL A 1 90 ? -4.970 -17.065 -1.639 1.00 73.81 90 VAL A C 1
ATOM 640 O O . VAL A 1 90 ? -5.345 -16.014 -1.117 1.00 73.81 90 VAL A O 1
ATOM 643 N N . PRO A 1 91 ? -5.317 -18.255 -1.108 1.00 77.88 91 PRO A N 1
ATOM 644 C CA . PRO A 1 91 ? -6.171 -18.336 0.075 1.00 77.88 91 PRO A CA 1
ATOM 645 C C . PRO A 1 91 ? -5.519 -17.721 1.317 1.00 77.88 91 PRO A C 1
ATOM 647 O O . PRO A 1 91 ? -6.218 -17.073 2.092 1.00 77.88 91 PRO A O 1
ATOM 650 N N . ILE A 1 92 ? -4.195 -17.826 1.489 1.00 78.00 92 ILE A N 1
ATOM 651 C CA . ILE A 1 92 ? -3.498 -17.157 2.602 1.00 78.00 92 ILE A CA 1
ATOM 652 C C . ILE A 1 92 ? -3.637 -15.634 2.486 1.00 78.00 92 ILE A C 1
ATOM 654 O O . ILE A 1 92 ? -3.987 -14.972 3.464 1.00 78.00 92 ILE A O 1
ATOM 658 N N . ALA A 1 93 ? -3.433 -15.073 1.293 1.00 68.75 93 ALA A N 1
ATOM 659 C CA . ALA A 1 93 ? -3.608 -13.642 1.055 1.00 68.75 93 ALA A CA 1
ATOM 660 C C . ALA A 1 93 ? -5.053 -13.178 1.323 1.00 68.75 93 ALA A C 1
ATOM 662 O O . ALA A 1 93 ? -5.258 -12.122 1.925 1.00 68.75 93 ALA A O 1
ATOM 663 N N . VAL A 1 94 ? -6.053 -13.983 0.945 1.00 73.50 94 VAL A N 1
ATOM 664 C CA . VAL A 1 94 ? -7.477 -13.712 1.217 1.00 73.50 94 VAL A CA 1
ATOM 665 C C . VAL A 1 94 ? -7.784 -13.749 2.715 1.00 73.50 94 VAL A C 1
ATOM 667 O O . VAL A 1 94 ? -8.494 -12.875 3.216 1.00 73.50 94 VAL A O 1
ATOM 670 N N . VAL A 1 95 ? -7.225 -14.710 3.456 1.00 79.25 95 VAL A N 1
ATOM 671 C CA . VAL A 1 95 ? -7.385 -14.786 4.916 1.00 79.25 95 VAL A CA 1
ATOM 672 C C . VAL A 1 95 ? -6.759 -13.565 5.590 1.00 79.25 95 VAL A C 1
ATOM 674 O O . VAL A 1 95 ? -7.405 -12.939 6.431 1.00 79.25 95 VAL A O 1
ATOM 677 N N . VAL A 1 96 ? -5.547 -13.167 5.191 1.00 75.88 96 VAL A N 1
ATOM 678 C CA . VAL A 1 96 ? -4.885 -11.972 5.740 1.00 75.88 96 VAL A CA 1
ATOM 679 C C . VAL A 1 96 ? -5.659 -10.697 5.404 1.00 75.88 96 VAL A C 1
ATOM 681 O O . VAL A 1 96 ? -5.845 -9.852 6.282 1.00 75.88 96 VAL A O 1
ATOM 684 N N . PHE A 1 97 ? -6.182 -10.579 4.182 1.00 71.81 97 PHE A N 1
ATOM 685 C CA . PHE A 1 97 ? -7.082 -9.490 3.805 1.00 71.81 97 PHE A CA 1
ATOM 686 C C . PHE A 1 97 ? -8.325 -9.451 4.705 1.00 71.81 97 PHE A C 1
ATOM 688 O O . PHE A 1 97 ? -8.655 -8.400 5.254 1.00 71.81 97 PHE A O 1
ATOM 695 N N . GLY A 1 98 ? -9.000 -10.587 4.899 1.00 68.50 98 GLY A N 1
ATOM 696 C CA . GLY A 1 98 ? -10.216 -10.678 5.709 1.00 68.50 98 GLY A CA 1
ATOM 697 C C . GLY A 1 98 ? -9.979 -10.338 7.182 1.00 68.50 98 GLY A C 1
ATOM 698 O O . GLY A 1 98 ? -10.697 -9.515 7.753 1.00 68.50 98 GLY A O 1
ATOM 699 N N . LEU A 1 99 ? -8.935 -10.911 7.788 1.00 73.69 99 LEU A N 1
ATOM 700 C CA . LEU A 1 99 ? -8.554 -10.631 9.176 1.00 73.69 99 LEU A CA 1
ATOM 701 C C . LEU A 1 99 ? -8.122 -9.173 9.358 1.00 73.69 99 LEU A C 1
ATOM 703 O O . LEU A 1 99 ? -8.550 -8.517 10.310 1.00 73.69 99 LEU A O 1
ATOM 707 N N . GLY A 1 100 ? -7.339 -8.642 8.415 1.00 67.44 100 GLY A N 1
ATOM 708 C CA . GLY A 1 100 ? -6.964 -7.233 8.380 1.00 67.44 100 GLY A CA 1
ATOM 709 C C . GLY A 1 100 ? -8.194 -6.334 8.300 1.00 67.44 100 GLY A C 1
ATOM 710 O O . GLY A 1 100 ? -8.339 -5.413 9.100 1.00 67.44 100 GLY A O 1
ATOM 711 N N . PHE A 1 101 ? -9.130 -6.630 7.400 1.00 67.94 101 PHE A N 1
ATOM 712 C CA . PHE A 1 101 ? -10.365 -5.866 7.240 1.00 67.94 101 PHE A CA 1
ATOM 713 C C . PHE A 1 101 ? -11.195 -5.825 8.527 1.00 67.94 101 PHE A C 1
ATOM 715 O O . PHE A 1 101 ? -11.652 -4.752 8.930 1.00 67.94 101 PHE A O 1
ATOM 722 N 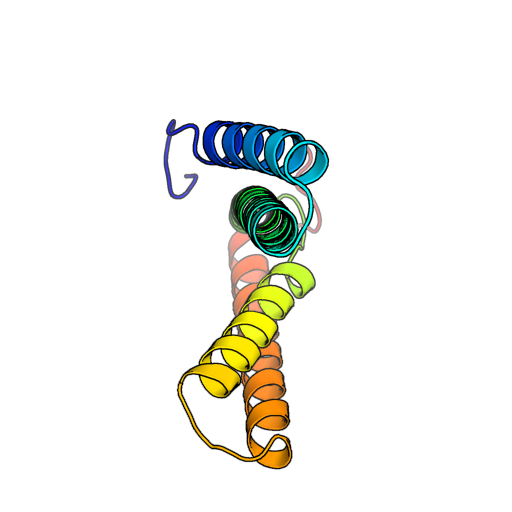N . ILE A 1 102 ? -11.351 -6.963 9.207 1.00 71.38 102 ILE A N 1
ATOM 723 C CA . ILE A 1 102 ? -12.069 -7.041 10.486 1.00 71.38 102 ILE A CA 1
ATOM 724 C C . ILE A 1 102 ? -11.333 -6.237 11.566 1.00 71.38 102 ILE A C 1
ATOM 726 O O . ILE A 1 102 ? -11.963 -5.438 12.264 1.00 71.38 102 ILE A O 1
ATOM 730 N N . GLY A 1 103 ? -10.009 -6.391 11.675 1.00 71.00 103 GLY A N 1
ATOM 731 C CA . GLY A 1 103 ? -9.181 -5.698 12.665 1.00 71.00 103 GLY A CA 1
ATOM 732 C C . GLY A 1 103 ? -9.193 -4.178 12.497 1.00 71.00 103 GLY A C 1
ATOM 733 O O . GLY A 1 103 ? -9.494 -3.448 13.445 1.00 71.00 103 GLY A O 1
ATOM 734 N N . TRP A 1 104 ? -8.958 -3.691 11.276 1.00 64.94 104 TRP A N 1
ATOM 735 C CA . TRP A 1 104 ? -9.009 -2.263 10.949 1.00 64.94 104 TRP A CA 1
ATOM 736 C C . TRP A 1 104 ? -10.419 -1.688 11.155 1.00 64.94 104 TRP A C 1
ATOM 738 O O . TRP A 1 104 ? -10.572 -0.588 11.690 1.00 64.94 104 TRP A O 1
ATOM 748 N N . ARG A 1 105 ? -11.476 -2.450 10.838 1.00 65.81 105 ARG A N 1
ATOM 749 C CA . ARG A 1 105 ? -12.870 -2.025 11.059 1.00 65.81 105 ARG A CA 1
ATOM 750 C C . ARG A 1 105 ? -13.215 -1.927 12.542 1.00 65.81 105 ARG A C 1
ATOM 752 O O . ARG A 1 105 ? -13.870 -0.967 12.952 1.00 65.81 105 ARG A O 1
ATOM 759 N N . ALA A 1 106 ? -12.766 -2.887 13.346 1.00 68.38 106 ALA A N 1
ATOM 760 C CA . ALA A 1 106 ? -12.946 -2.870 14.793 1.00 68.38 106 ALA A CA 1
ATOM 761 C C . ALA A 1 106 ? -12.187 -1.698 15.438 1.00 68.38 106 ALA A C 1
ATOM 763 O O . ALA A 1 106 ? -12.740 -1.002 16.294 1.00 68.38 106 ALA A O 1
ATOM 764 N N . LEU A 1 107 ? -10.960 -1.428 14.979 1.00 67.06 107 LEU A N 1
ATOM 765 C CA . LEU A 1 107 ? -10.146 -0.308 15.450 1.00 67.06 107 LEU A CA 1
ATOM 766 C C . LEU A 1 107 ? -10.793 1.043 15.118 1.00 67.06 107 LEU A C 1
ATOM 768 O O . LEU A 1 107 ? -10.890 1.905 15.994 1.00 67.06 107 LEU A O 1
ATOM 772 N N . PHE A 1 108 ? -11.310 1.206 13.898 1.00 62.19 108 PHE A N 1
ATOM 773 C CA . PHE A 1 108 ? -12.050 2.401 13.497 1.00 62.19 108 PHE A CA 1
ATOM 774 C C . PHE A 1 108 ? -13.317 2.600 14.333 1.00 62.19 108 PHE A C 1
ATOM 776 O O . PHE A 1 108 ? -13.576 3.704 14.806 1.00 62.19 108 PHE A O 1
ATOM 783 N N . LYS A 1 109 ? -14.086 1.534 14.592 1.00 65.25 109 LYS A N 1
ATOM 784 C CA . LYS A 1 109 ? -15.302 1.603 15.422 1.00 65.25 109 LYS A CA 1
ATOM 785 C C . LYS A 1 109 ? -14.991 2.004 16.871 1.00 65.25 109 LYS A C 1
ATOM 787 O O . LYS A 1 109 ? -15.727 2.796 17.450 1.00 65.25 109 LYS A O 1
ATOM 792 N N . LYS A 1 110 ? -13.873 1.526 17.433 1.00 66.38 110 LYS A N 1
ATOM 793 C CA . LYS A 1 110 ? -13.384 1.939 18.763 1.00 66.38 110 LYS A CA 1
ATOM 794 C C . LYS A 1 110 ? -12.906 3.396 18.794 1.00 66.38 110 LYS A C 1
ATOM 796 O O . LYS 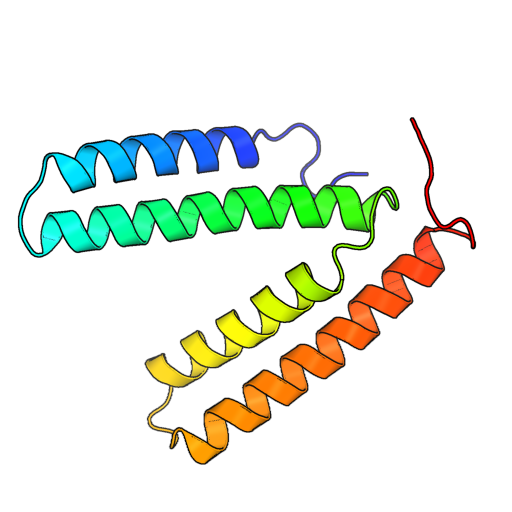A 1 110 ? -13.117 4.079 19.788 1.00 66.38 110 LYS A O 1
ATOM 801 N N . ARG A 1 111 ? -12.249 3.871 17.727 1.00 63.41 111 ARG A N 1
ATOM 802 C CA . ARG A 1 111 ? -11.643 5.217 17.651 1.00 63.41 111 ARG A CA 1
ATOM 803 C C . ARG A 1 111 ? -12.617 6.324 17.227 1.00 63.41 111 ARG A C 1
ATOM 805 O O . ARG A 1 111 ? -12.416 7.468 17.615 1.00 63.41 111 ARG A O 1
ATOM 812 N N . SER A 1 112 ? -13.659 6.002 16.465 1.00 53.88 112 SER A N 1
ATOM 813 C CA . SER A 1 112 ? -14.669 6.962 15.981 1.00 53.88 112 SER A CA 1
ATOM 814 C C . SER A 1 112 ? -15.734 7.324 17.022 1.00 53.88 112 SER A C 1
ATOM 816 O O . SER A 1 112 ? -16.507 8.254 16.804 1.00 53.88 112 SER A O 1
ATOM 818 N N . GLY A 1 113 ? -15.805 6.606 18.151 1.00 57.75 113 GLY A N 1
ATOM 819 C CA . GLY A 1 113 ? -16.779 6.880 19.214 1.00 57.75 113 GLY A CA 1
ATOM 820 C C . GLY A 1 113 ? -18.248 6.783 18.774 1.00 57.75 113 GLY A C 1
ATOM 821 O O . GLY A 1 113 ? -19.112 7.269 19.491 1.00 57.75 113 GLY A O 1
ATOM 822 N N . GLY A 1 114 ? -18.533 6.183 17.609 1.00 55.41 114 GLY A N 1
ATOM 823 C CA . GLY A 1 114 ? -19.883 6.056 17.045 1.00 55.41 114 GLY A CA 1
ATOM 824 C C . GLY A 1 114 ? -20.271 7.082 15.971 1.00 55.41 114 GLY A C 1
ATOM 825 O O . GLY A 1 114 ? -21.353 6.952 15.407 1.00 55.41 114 GLY A O 1
ATOM 826 N N . PHE A 1 115 ? -19.418 8.053 15.624 1.00 52.53 115 PHE A N 1
ATOM 827 C CA . PHE A 1 115 ? -19.731 9.050 14.589 1.00 52.53 115 PHE A CA 1
ATOM 828 C C . PHE A 1 115 ? -19.104 8.687 13.234 1.00 52.53 115 PHE A C 1
ATOM 830 O O . PHE A 1 115 ? -17.911 8.407 13.145 1.00 52.53 115 PHE A O 1
ATOM 837 N N . GLY A 1 116 ? -19.921 8.686 12.173 1.00 48.81 116 GLY A N 1
ATOM 838 C CA . GLY A 1 116 ? -19.528 8.253 10.824 1.00 48.81 116 GLY A CA 1
ATOM 839 C C . GLY A 1 116 ? -18.555 9.187 10.095 1.00 48.81 116 GLY A C 1
ATOM 840 O O . GLY A 1 116 ? -17.843 8.728 9.207 1.00 48.81 116 GLY A O 1
ATOM 841 N N . VAL A 1 117 ? -18.496 10.465 10.483 1.00 50.75 117 VAL A N 1
ATOM 842 C CA . VAL A 1 117 ? -17.564 11.484 9.974 1.00 50.75 117 VAL A CA 1
ATOM 843 C C . VAL A 1 117 ? -17.383 12.543 11.069 1.00 50.75 117 VAL A C 1
ATOM 845 O O . VAL A 1 117 ? -18.372 13.104 11.537 1.00 50.75 117 VAL A O 1
ATOM 848 N N . LYS A 1 118 ? -16.144 12.848 11.477 1.00 46.81 118 LYS A N 1
ATOM 849 C CA . LYS A 1 118 ? -15.827 14.116 12.158 1.00 46.81 118 LYS A CA 1
ATOM 850 C C . LYS A 1 118 ? -15.328 15.091 11.100 1.00 46.81 118 LYS A C 1
ATOM 852 O O . LYS A 1 118 ? -14.229 14.920 10.584 1.00 46.81 118 LYS A O 1
ATOM 857 N N . VAL A 1 119 ? -16.153 16.070 10.743 1.00 53.91 119 VAL A N 1
ATOM 858 C CA . VAL A 1 119 ? -15.733 17.181 9.880 1.00 53.91 119 VAL A CA 1
ATOM 859 C C . VAL A 1 119 ? -14.872 18.119 10.731 1.00 53.91 119 VAL A C 1
ATOM 861 O O . VAL A 1 119 ? -15.195 18.346 11.897 1.00 53.91 119 VAL A O 1
ATOM 864 N N . ARG A 1 120 ? -13.732 18.551 10.181 1.00 51.06 120 ARG A N 1
ATOM 865 C CA . ARG A 1 120 ? -12.829 19.520 10.814 1.00 51.06 120 ARG A CA 1
ATOM 866 C C . ARG A 1 120 ? -13.485 20.891 10.900 1.00 51.06 120 ARG A C 1
ATOM 868 O O . ARG A 1 120 ? -14.152 21.258 9.911 1.00 51.06 120 ARG A O 1
#

Sequence (120 aa):
MPPWGRFPLVELCVLSAIVLAAAGFVVRGHAGGVLLVGAVLLGSVAGLEVALREHLGGYRSHTTLLAGVGGIATMLLLSIGTSARRDTIVPIAVVVFGLGFIGWRALFKKRSGGFGVKVR

pLDDT: mean 70.82, std 8.5, range [46.41, 86.38]

Foldseek 3Di:
DQPPPPDPLLVVLQVQLVVLQVVLVVDDDPSSVVSNVSSVVSNLVSVLSVLVRCLLVLAAPCLLVQLLVQLVVQLVCCVVVHPDDPVVSNVVSVVSSVVSSVVSVVSSCVRNVPDRHDDD

Secondary structure (DSSP, 8-state):
--TTTT--HHHHHHHHHHHHHHHHHHS-SHHHHHHHHHHHHHHHHHHHHHHHHHHHTTSS--HHHHHHHHHHHHHHHHHHH----HHHHHHHHHHHHHHHHHHHHHHHHHHSTT-S----